Protein AF-A0AAQ3ESS1-F1 (afdb_monomer_lite)

Structure (mmCIF, N/CA/C/O backbone):
data_AF-A0AAQ3ESS1-F1
#
_entry.id   AF-A0AAQ3ESS1-F1
#
loop_
_atom_site.group_PDB
_atom_site.id
_atom_site.type_symbol
_atom_site.label_atom_id
_atom_site.label_alt_id
_atom_site.label_comp_id
_atom_site.label_asym_id
_atom_site.label_entity_id
_atom_site.label_seq_id
_atom_site.pdbx_PDB_ins_code
_atom_site.Cartn_x
_atom_site.Cartn_y
_atom_site.Cartn_z
_atom_site.occupancy
_atom_site.B_iso_or_equiv
_atom_site.auth_seq_id
_atom_site.auth_comp_id
_atom_site.auth_asym_id
_atom_site.auth_atom_id
_atom_site.pdbx_PDB_model_num
ATOM 1 N N . MET A 1 1 ? -3.127 6.801 25.858 1.00 85.19 1 MET A N 1
ATOM 2 C CA . MET A 1 1 ? -3.127 5.444 25.270 1.00 85.19 1 MET A CA 1
ATOM 3 C C . MET A 1 1 ? -4.408 5.101 24.496 1.00 85.19 1 MET A C 1
ATOM 5 O O . MET A 1 1 ? -4.330 5.007 23.284 1.00 85.19 1 MET A O 1
ATOM 9 N N . LEU A 1 2 ? -5.597 4.949 25.106 1.00 91.12 2 LEU A N 1
ATOM 10 C CA . LEU A 1 2 ? -6.802 4.556 24.335 1.00 91.12 2 LEU A CA 1
ATOM 11 C C . LEU A 1 2 ? -7.244 5.612 23.301 1.00 91.12 2 LEU A C 1
ATOM 13 O O . LEU A 1 2 ? -7.546 5.268 22.164 1.00 91.12 2 LEU A O 1
ATOM 17 N N . ASN A 1 3 ? -7.248 6.895 23.674 1.00 92.88 3 ASN A N 1
ATOM 18 C CA . ASN A 1 3 ? -7.584 7.981 22.740 1.00 92.88 3 ASN A CA 1
ATOM 19 C C . ASN A 1 3 ? -6.567 8.109 21.598 1.00 92.88 3 ASN A C 1
ATOM 21 O O . ASN A 1 3 ? -6.933 8.459 20.483 1.00 92.88 3 ASN A O 1
ATOM 25 N N . GLU A 1 4 ? -5.308 7.768 21.859 1.00 95.50 4 GLU A N 1
ATOM 26 C CA . GLU A 1 4 ? -4.258 7.750 20.843 1.00 95.50 4 GLU A CA 1
ATOM 27 C C . GLU A 1 4 ? -4.492 6.627 19.829 1.00 95.50 4 GLU A C 1
ATOM 29 O O . GLU A 1 4 ? -4.455 6.880 18.631 1.00 95.50 4 GLU A O 1
ATOM 34 N N . LEU A 1 5 ? -4.850 5.423 20.289 1.00 95.62 5 LEU A N 1
ATOM 35 C CA . LEU A 1 5 ? -5.231 4.318 19.403 1.00 95.62 5 LEU A CA 1
ATOM 36 C C . LEU A 1 5 ? -6.490 4.634 18.586 1.00 95.62 5 LEU A C 1
ATOM 38 O O . LEU A 1 5 ? -6.563 4.276 17.417 1.00 95.62 5 LEU A O 1
ATOM 42 N N . ARG A 1 6 ? -7.472 5.335 19.166 1.00 94.38 6 ARG A N 1
ATOM 43 C CA . ARG A 1 6 ? -8.653 5.810 18.422 1.00 94.38 6 ARG A CA 1
ATOM 44 C C . ARG A 1 6 ? -8.273 6.805 17.327 1.00 94.38 6 ARG A C 1
ATOM 46 O O . ARG A 1 6 ? -8.798 6.714 16.226 1.00 94.38 6 ARG A O 1
ATOM 53 N N . ASN A 1 7 ? -7.349 7.720 17.619 1.00 96.38 7 ASN A N 1
ATOM 54 C CA . ASN A 1 7 ? -6.832 8.653 16.624 1.00 96.38 7 ASN A CA 1
ATOM 55 C C . ASN A 1 7 ? -6.058 7.920 15.517 1.00 96.38 7 ASN A C 1
ATOM 57 O O . ASN A 1 7 ? -6.266 8.202 14.346 1.00 96.38 7 ASN A O 1
ATOM 61 N N . GLN A 1 8 ? -5.210 6.946 15.867 1.00 95.31 8 GLN A N 1
ATOM 62 C CA . GLN A 1 8 ? -4.507 6.108 14.887 1.00 95.31 8 GLN A CA 1
ATOM 63 C C . GLN A 1 8 ? -5.489 5.351 13.987 1.00 95.31 8 GLN A C 1
ATOM 65 O O . GLN A 1 8 ? -5.323 5.362 12.774 1.00 95.31 8 GLN A O 1
ATOM 70 N N . LEU A 1 9 ? -6.546 4.767 14.560 1.00 95.69 9 LEU A N 1
ATOM 71 C CA . LEU A 1 9 ? -7.585 4.083 13.791 1.00 95.69 9 LEU A CA 1
ATOM 72 C C . LEU A 1 9 ? -8.282 5.037 12.816 1.00 95.69 9 LEU A C 1
ATOM 74 O O . LEU A 1 9 ? -8.417 4.718 11.641 1.00 95.69 9 LEU A O 1
ATOM 78 N N . TRP A 1 10 ? -8.685 6.218 13.293 1.00 96.75 10 TRP A N 1
ATOM 79 C CA . TRP A 1 10 ? -9.306 7.233 12.443 1.00 96.75 10 TRP A CA 1
ATOM 80 C C . TRP A 1 10 ? -8.383 7.627 11.283 1.00 96.75 10 TRP A C 1
ATOM 82 O O . TRP A 1 10 ? -8.826 7.701 10.140 1.00 96.75 10 TRP A O 1
ATOM 92 N N . LYS A 1 11 ? -7.084 7.806 11.554 1.00 94.38 11 LYS A N 1
ATOM 93 C CA . LYS A 1 11 ? -6.092 8.106 10.517 1.00 94.38 11 LYS A CA 1
ATOM 94 C C . LYS A 1 11 ? -5.974 6.980 9.489 1.00 94.38 11 LYS A C 1
ATOM 96 O O . LYS A 1 11 ? -6.068 7.269 8.307 1.00 94.38 11 LYS A O 1
ATOM 101 N N . ALA A 1 12 ? -5.834 5.728 9.920 1.00 93.44 12 ALA A N 1
ATOM 102 C CA . ALA A 1 12 ? -5.713 4.581 9.014 1.00 93.44 12 ALA A CA 1
ATOM 103 C C . ALA A 1 12 ? -6.964 4.373 8.136 1.00 93.44 12 ALA A C 1
ATOM 105 O O . ALA A 1 12 ? -6.866 3.904 7.008 1.00 93.44 12 ALA A O 1
ATOM 106 N N . MET A 1 13 ? -8.147 4.743 8.639 1.00 91.88 13 MET A N 1
ATOM 107 C CA . MET A 1 13 ? -9.406 4.618 7.898 1.00 91.88 13 MET A CA 1
ATOM 108 C C . MET A 1 13 ? -9.661 5.761 6.908 1.00 91.88 13 MET A C 1
ATOM 110 O O . MET A 1 13 ? -10.360 5.551 5.920 1.00 91.88 13 MET A O 1
ATOM 114 N N . HIS A 1 14 ? -9.160 6.969 7.184 1.00 91.62 14 HIS A N 1
ATOM 115 C CA . HIS A 1 14 ? -9.605 8.178 6.478 1.00 91.62 14 HIS A CA 1
ATOM 116 C C . HIS A 1 14 ? -8.494 8.991 5.823 1.00 91.62 14 HIS A C 1
ATOM 118 O O . HIS A 1 14 ? -8.778 9.786 4.926 1.00 91.62 14 HIS A O 1
ATOM 124 N N . LEU A 1 15 ? -7.245 8.826 6.256 1.00 93.00 15 LEU A N 1
ATOM 125 C CA . LEU A 1 15 ? -6.112 9.479 5.619 1.00 93.00 15 LEU A CA 1
ATOM 126 C C . LEU A 1 15 ? -5.540 8.584 4.526 1.00 93.00 15 LEU A C 1
ATOM 128 O O . LEU A 1 15 ? -5.560 7.354 4.604 1.00 93.00 15 LEU A O 1
ATOM 132 N N . ASN A 1 16 ? -5.028 9.234 3.490 1.00 94.06 16 ASN A N 1
ATOM 133 C CA . ASN A 1 16 ? -4.297 8.573 2.429 1.00 94.06 16 ASN A CA 1
ATOM 134 C C . ASN A 1 16 ? -2.814 8.925 2.587 1.00 94.06 16 ASN A C 1
ATOM 136 O O . ASN A 1 16 ? -2.493 10.116 2.580 1.00 94.06 16 ASN A O 1
ATOM 140 N N . PRO A 1 17 ? -1.920 7.947 2.809 1.00 91.94 17 PRO A N 1
ATOM 141 C CA . PRO A 1 17 ? -0.498 8.228 2.995 1.00 91.94 17 PRO A CA 1
ATOM 142 C C . PRO A 1 17 ? 0.185 8.678 1.699 1.00 91.94 17 PRO A C 1
ATOM 144 O O . PRO A 1 17 ? 1.176 9.399 1.760 1.00 91.94 17 PRO A O 1
ATOM 147 N N . VAL A 1 18 ? -0.341 8.258 0.549 1.00 93.81 18 VAL A N 1
ATOM 148 C CA . VAL A 1 18 ? 0.143 8.624 -0.782 1.00 93.81 18 VAL A CA 1
ATOM 149 C C . VAL A 1 18 ? -1.032 8.587 -1.749 1.00 93.81 18 VAL A C 1
ATOM 151 O O . VAL A 1 18 ? -1.896 7.722 -1.616 1.00 93.81 18 VAL A O 1
ATOM 154 N N . TRP A 1 19 ? -1.069 9.506 -2.706 1.00 94.00 19 TRP A N 1
ATOM 155 C CA . TRP A 1 19 ? -2.038 9.503 -3.799 1.00 94.00 19 TRP A CA 1
ATOM 156 C C . TRP A 1 19 ? -1.393 8.988 -5.088 1.00 94.00 19 TRP A C 1
ATOM 158 O O . TRP A 1 19 ? -0.185 9.161 -5.276 1.00 94.00 19 TRP A O 1
ATOM 168 N N . PRO A 1 20 ? -2.168 8.434 -6.037 1.00 92.19 20 PRO A N 1
ATOM 169 C CA . PRO A 1 20 ? -1.636 8.052 -7.347 1.00 92.19 20 PRO A CA 1
ATOM 170 C C . PRO A 1 20 ? -0.902 9.199 -8.060 1.00 92.19 20 PRO A C 1
ATOM 172 O O . PRO A 1 20 ? 0.126 8.981 -8.702 1.00 92.19 20 PRO A O 1
ATOM 175 N N . SER A 1 21 ? -1.382 10.440 -7.903 1.00 90.69 21 SER A N 1
ATOM 176 C CA . SER A 1 21 ? -0.747 11.635 -8.469 1.00 90.69 21 SER A CA 1
ATOM 177 C C . SER A 1 21 ? 0.628 11.936 -7.877 1.00 90.69 21 SER A C 1
ATOM 179 O O . SER A 1 21 ? 1.472 12.496 -8.573 1.00 90.69 21 SER A O 1
ATOM 181 N N . ASP A 1 22 ? 0.869 11.566 -6.617 1.00 90.50 22 ASP A N 1
ATOM 182 C CA . ASP A 1 22 ? 2.170 11.765 -5.976 1.00 90.50 22 ASP A CA 1
ATOM 183 C C . ASP A 1 22 ? 3.223 10.854 -6.621 1.00 90.50 22 ASP A C 1
ATOM 185 O O . ASP A 1 22 ? 4.358 11.274 -6.833 1.00 90.50 22 ASP A O 1
ATOM 189 N N . LEU A 1 23 ? 2.828 9.643 -7.034 1.00 90.12 23 LEU A N 1
ATOM 190 C CA . LEU A 1 23 ? 3.717 8.673 -7.685 1.00 90.12 23 LEU A CA 1
ATOM 191 C C . LEU A 1 23 ? 4.107 9.080 -9.113 1.00 90.12 23 LEU A C 1
ATOM 193 O O . LEU A 1 23 ? 5.179 8.720 -9.592 1.00 90.12 23 LEU A O 1
ATOM 197 N N . LEU A 1 24 ? 3.277 9.878 -9.795 1.00 85.25 24 LEU A N 1
ATOM 198 C CA . LEU A 1 24 ? 3.645 10.475 -11.086 1.00 85.25 24 LEU A CA 1
ATOM 199 C C . LEU A 1 24 ? 4.811 11.457 -10.957 1.00 85.25 24 LEU A C 1
ATOM 201 O O . LEU A 1 24 ? 5.583 11.619 -11.901 1.00 85.25 24 LEU A O 1
ATOM 205 N N . VAL A 1 25 ? 4.942 12.135 -9.812 1.00 84.88 25 VAL A N 1
ATOM 206 C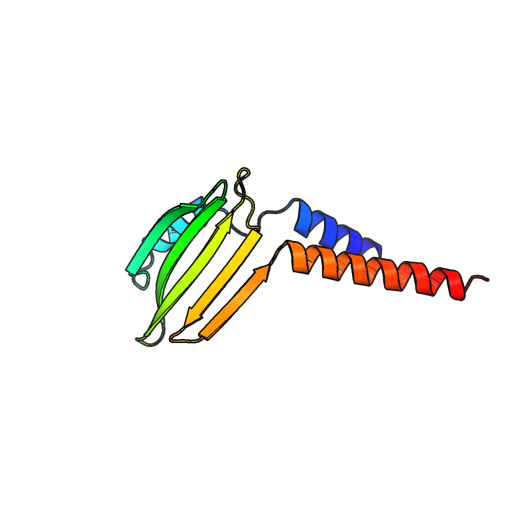 CA . VAL A 1 25 ? 6.043 13.082 -9.587 1.00 84.88 25 VAL A CA 1
ATOM 207 C C . VAL A 1 25 ? 7.383 12.354 -9.575 1.00 84.88 25 VAL A C 1
ATOM 209 O O . VAL A 1 25 ? 8.369 12.926 -10.042 1.00 84.88 25 VAL A O 1
ATOM 212 N N . SER A 1 26 ? 7.404 11.093 -9.137 1.00 79.38 26 SER A N 1
ATOM 213 C CA . SER A 1 26 ? 8.603 10.258 -9.133 1.00 79.38 26 SER A CA 1
ATOM 214 C C . SER A 1 26 ? 9.204 10.055 -10.524 1.00 79.38 26 SER A C 1
ATOM 216 O O . SER A 1 26 ? 10.409 9.908 -10.637 1.00 79.38 26 SER A O 1
ATOM 218 N N .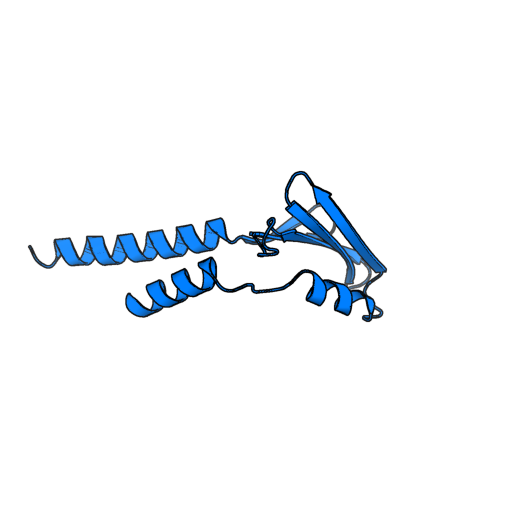 ALA A 1 27 ? 8.421 10.175 -11.602 1.00 76.25 27 ALA A N 1
ATOM 219 C CA . ALA A 1 27 ? 8.942 10.117 -12.973 1.00 76.25 27 ALA A CA 1
ATOM 220 C C . ALA A 1 27 ? 9.916 11.262 -13.329 1.00 76.25 27 ALA A C 1
ATOM 222 O O . ALA A 1 27 ? 10.491 11.270 -14.415 1.00 76.25 27 ALA A O 1
ATOM 223 N N . LYS A 1 28 ? 10.060 12.276 -12.465 1.00 82.50 28 LYS A N 1
ATOM 224 C CA . LYS A 1 28 ? 11.045 13.358 -12.626 1.00 82.50 28 LYS A CA 1
ATOM 225 C C . LYS A 1 28 ? 12.410 13.017 -12.031 1.00 82.50 28 LYS A C 1
ATOM 227 O O . LYS A 1 28 ? 13.358 13.765 -12.263 1.00 82.50 28 LYS A O 1
ATOM 232 N N . ASP A 1 29 ? 12.480 11.975 -11.216 1.00 83.62 29 ASP A N 1
ATOM 233 C CA . ASP A 1 29 ? 13.706 11.534 -10.574 1.00 83.62 29 ASP A CA 1
ATOM 234 C C . ASP A 1 29 ? 14.558 10.753 -11.593 1.00 83.62 29 ASP A C 1
ATOM 236 O O . ASP A 1 29 ? 14.026 9.866 -12.263 1.00 83.62 29 ASP A O 1
ATOM 240 N N . PRO A 1 30 ? 15.846 11.099 -11.775 1.00 84.19 30 PRO A N 1
ATOM 241 C CA . PRO A 1 30 ? 16.714 10.430 -12.741 1.00 84.19 30 PRO A CA 1
ATOM 242 C C . PRO A 1 30 ? 16.944 8.945 -12.442 1.00 84.19 30 PRO A C 1
ATOM 244 O O . PRO A 1 30 ? 17.293 8.217 -13.366 1.00 84.19 30 PRO A O 1
ATOM 247 N N . ASP A 1 31 ? 16.747 8.506 -11.197 1.00 87.81 31 ASP A N 1
ATOM 248 C CA . ASP A 1 31 ? 16.909 7.104 -10.808 1.00 87.81 31 ASP A CA 1
ATOM 249 C C . ASP A 1 31 ? 15.639 6.280 -11.100 1.00 87.81 31 ASP A C 1
ATOM 251 O O . ASP A 1 31 ? 15.658 5.052 -11.000 1.00 87.81 31 ASP A O 1
ATOM 255 N N . TYR A 1 32 ? 14.532 6.927 -11.490 1.00 88.12 32 TYR A N 1
ATOM 256 C CA . TYR A 1 32 ? 13.300 6.257 -11.901 1.00 88.12 32 TYR A CA 1
ATOM 257 C C . TYR A 1 32 ? 13.316 5.934 -13.394 1.00 88.12 32 TYR A C 1
ATOM 259 O O . TYR A 1 32 ? 13.328 6.808 -14.258 1.00 88.12 32 TYR A O 1
ATOM 267 N N . GLU A 1 33 ? 13.218 4.645 -13.693 1.00 88.50 33 GLU A N 1
ATOM 268 C CA . GLU A 1 33 ? 13.239 4.104 -15.050 1.00 88.50 33 GLU A CA 1
ATOM 269 C C . GLU A 1 33 ? 11.844 4.148 -15.684 1.00 88.50 33 GLU A C 1
ATOM 271 O O . GLU A 1 33 ? 11.677 4.450 -16.869 1.00 88.50 33 GLU A O 1
ATOM 276 N N . GLN A 1 34 ? 10.811 3.813 -14.901 1.00 90.56 34 GLN A N 1
ATOM 277 C CA . GLN A 1 34 ? 9.461 3.648 -15.429 1.00 90.56 34 GLN A CA 1
ATOM 278 C C . GLN A 1 34 ? 8.379 3.779 -14.355 1.00 90.56 34 GLN A C 1
ATOM 280 O O . GLN A 1 34 ? 8.525 3.306 -13.230 1.00 90.56 34 GLN A O 1
ATOM 285 N N . VAL A 1 35 ? 7.236 4.339 -14.756 1.00 92.00 35 VAL A N 1
ATOM 286 C CA . VAL A 1 35 ? 5.979 4.285 -14.003 1.00 92.00 35 VAL A CA 1
ATOM 287 C C . VAL A 1 35 ? 4.906 3.647 -14.880 1.00 92.00 35 VAL A C 1
ATOM 289 O O . VAL A 1 35 ? 4.699 4.077 -16.017 1.00 92.00 35 VAL A O 1
ATOM 292 N N . ILE A 1 36 ? 4.217 2.629 -14.369 1.00 93.19 36 ILE A N 1
ATOM 293 C CA . ILE A 1 36 ? 3.135 1.934 -15.074 1.00 93.19 36 ILE A CA 1
ATOM 294 C C . ILE A 1 36 ? 1.857 2.023 -14.249 1.00 93.19 36 ILE A C 1
ATOM 296 O O . ILE A 1 36 ? 1.847 1.658 -13.080 1.00 93.19 36 ILE A O 1
ATOM 300 N N . PHE A 1 37 ? 0.769 2.446 -14.889 1.00 93.00 37 PHE A N 1
ATOM 301 C CA . PHE A 1 37 ? -0.576 2.425 -14.319 1.00 93.00 37 PHE A CA 1
ATOM 302 C C . PHE A 1 37 ? -1.364 1.289 -14.957 1.00 93.00 37 PHE A C 1
ATOM 304 O O . PHE A 1 37 ? -1.457 1.206 -16.185 1.00 93.00 37 PHE A O 1
ATOM 311 N N . LYS A 1 38 ? -1.936 0.417 -14.132 1.00 94.81 38 LYS A N 1
ATOM 312 C CA . LYS A 1 38 ? -2.776 -0.697 -14.569 1.00 94.81 38 LYS A CA 1
ATOM 313 C C . LYS A 1 38 ? -4.067 -0.680 -13.780 1.00 94.81 38 LYS A C 1
ATOM 315 O O . LYS A 1 38 ? -4.055 -0.524 -12.565 1.00 94.81 38 LYS A O 1
ATOM 320 N N . GLN A 1 39 ? -5.179 -0.896 -14.465 1.00 92.44 39 GLN A N 1
ATOM 321 C CA . GLN A 1 39 ? -6.428 -1.201 -13.788 1.00 92.44 39 GLN A CA 1
ATOM 322 C C . GLN A 1 39 ? -6.540 -2.716 -13.642 1.00 92.44 39 GLN A C 1
ATOM 324 O O . GLN A 1 39 ? -6.481 -3.444 -14.635 1.00 92.44 39 GLN A O 1
ATOM 329 N N . ILE A 1 40 ? -6.651 -3.190 -12.404 1.00 90.62 40 ILE A N 1
ATOM 330 C CA . ILE A 1 40 ? -6.790 -4.609 -12.078 1.00 90.62 40 ILE A CA 1
ATOM 331 C C . ILE A 1 40 ? -8.076 -4.768 -11.284 1.00 90.62 40 ILE A C 1
ATOM 333 O O . ILE A 1 40 ? -8.157 -4.358 -10.128 1.00 90.62 40 ILE A O 1
ATOM 337 N N . ASN A 1 41 ? -9.081 -5.383 -11.909 1.00 86.06 41 ASN A N 1
ATOM 338 C CA . ASN A 1 41 ? -10.455 -5.377 -11.402 1.00 86.06 41 ASN A CA 1
ATOM 339 C C . ASN A 1 41 ? -10.899 -3.920 -11.135 1.00 86.06 41 ASN A C 1
ATOM 341 O O . ASN A 1 41 ? -10.779 -3.080 -12.025 1.00 86.06 41 ASN A O 1
ATOM 345 N N . ASP A 1 42 ? -11.316 -3.632 -9.902 1.00 85.31 42 ASP A N 1
ATOM 346 C CA . ASP A 1 42 ? -11.737 -2.317 -9.401 1.00 85.31 42 ASP A CA 1
ATOM 347 C C . ASP A 1 42 ? -10.631 -1.645 -8.559 1.00 85.31 42 ASP A C 1
ATOM 349 O O . ASP A 1 42 ? -10.867 -1.023 -7.528 1.00 85.31 42 ASP A O 1
ATOM 353 N N . HIS A 1 43 ? -9.370 -1.900 -8.907 1.00 91.25 43 HIS A N 1
ATOM 354 C CA . HIS A 1 43 ? -8.219 -1.305 -8.234 1.00 91.25 43 HIS A CA 1
ATOM 355 C C . HIS A 1 43 ? -7.285 -0.674 -9.257 1.00 91.25 43 HIS A C 1
ATOM 357 O O . HIS A 1 43 ? -7.104 -1.185 -10.369 1.00 91.25 43 HIS A O 1
ATOM 363 N N . LEU A 1 44 ? -6.660 0.427 -8.855 1.00 95.69 44 LEU A N 1
ATOM 364 C CA . LEU A 1 44 ? -5.539 1.002 -9.578 1.00 95.69 44 LEU A CA 1
ATOM 365 C C . LEU A 1 44 ? -4.248 0.423 -9.002 1.00 95.69 44 LEU A C 1
ATOM 367 O O . LEU A 1 44 ? -3.920 0.642 -7.839 1.00 95.69 44 LEU A O 1
ATOM 371 N N . GLU A 1 45 ? -3.504 -0.297 -9.830 1.00 96.69 45 GLU A N 1
ATOM 372 C CA . GLU A 1 45 ? -2.134 -0.698 -9.547 1.00 96.69 45 GLU A CA 1
ATOM 373 C C . GLU A 1 45 ? -1.172 0.300 -10.189 1.00 96.69 45 GLU A C 1
ATOM 375 O O . GLU A 1 45 ? -1.272 0.612 -11.379 1.00 96.69 45 GLU A O 1
ATOM 380 N N . VAL A 1 46 ? -0.221 0.785 -9.398 1.00 95.88 46 VAL A N 1
ATOM 381 C CA . VAL A 1 46 ? 0.894 1.601 -9.872 1.00 95.88 46 VAL A CA 1
ATOM 382 C C . VAL A 1 46 ? 2.184 0.850 -9.605 1.00 95.88 46 VAL A C 1
ATOM 384 O O . VAL A 1 46 ? 2.506 0.538 -8.459 1.00 95.88 46 VAL A O 1
ATOM 387 N N . GLU A 1 47 ? 2.928 0.568 -10.667 1.00 95.50 47 GLU A N 1
ATOM 388 C CA . GLU A 1 47 ? 4.262 -0.014 -10.586 1.00 95.50 47 GLU A CA 1
ATOM 389 C C . GLU A 1 47 ? 5.303 1.073 -10.843 1.00 95.50 47 GLU A C 1
ATOM 391 O O . GLU A 1 47 ? 5.242 1.774 -11.855 1.00 95.50 47 GLU A O 1
ATOM 396 N N . LEU A 1 48 ? 6.262 1.194 -9.933 1.00 95.12 48 LEU A N 1
ATOM 397 C CA . LEU A 1 48 ? 7.420 2.067 -10.056 1.00 95.12 48 LEU A CA 1
ATOM 398 C C . LEU A 1 48 ? 8.664 1.209 -10.209 1.00 95.12 48 LEU A C 1
ATOM 400 O O . LEU A 1 48 ? 8.913 0.346 -9.372 1.00 95.12 48 LEU A O 1
ATOM 404 N N . PHE A 1 49 ? 9.439 1.470 -11.251 1.00 94.69 49 PHE A N 1
ATOM 405 C CA . PHE A 1 49 ? 10.738 0.858 -11.477 1.00 94.69 49 PHE A CA 1
ATOM 406 C C . PHE A 1 49 ? 11.801 1.930 -11.306 1.00 94.69 49 PHE A C 1
ATOM 408 O O . PHE A 1 49 ? 11.730 2.976 -11.955 1.00 94.69 49 PHE A O 1
ATOM 415 N N . PHE A 1 50 ?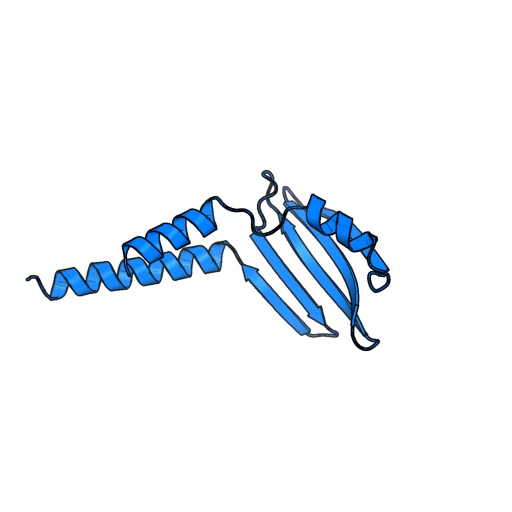 12.765 1.672 -10.437 1.00 93.62 50 PHE A N 1
ATOM 416 C CA . PHE A 1 50 ? 13.879 2.572 -10.180 1.00 93.62 50 PHE A CA 1
ATOM 417 C C . PHE A 1 50 ? 15.149 1.774 -9.909 1.00 93.62 50 PHE A C 1
ATOM 419 O O . PHE A 1 50 ? 15.090 0.595 -9.557 1.00 93.62 50 PHE A O 1
ATOM 426 N N . THR A 1 51 ? 16.294 2.412 -10.106 1.00 92.25 51 THR A N 1
ATOM 427 C CA . THR A 1 51 ? 17.600 1.804 -9.871 1.00 92.25 51 THR A CA 1
ATOM 428 C C . THR A 1 51 ? 18.092 2.187 -8.478 1.00 92.25 51 THR A C 1
ATOM 430 O O . THR A 1 51 ? 18.255 3.364 -8.173 1.00 92.25 51 THR A O 1
ATOM 433 N N . GLU A 1 52 ? 18.381 1.201 -7.631 1.00 89.19 52 GLU A N 1
ATOM 434 C CA . GLU A 1 52 ? 18.976 1.413 -6.311 1.00 89.19 52 GLU A CA 1
ATOM 435 C C . GLU A 1 52 ? 20.243 0.564 -6.182 1.00 89.19 52 GLU A C 1
ATOM 437 O O . GLU A 1 52 ? 20.230 -0.643 -6.397 1.00 89.19 52 GLU A O 1
ATOM 442 N N . ASN A 1 53 ? 21.380 1.202 -5.882 1.00 87.81 53 ASN A N 1
ATOM 443 C CA . ASN A 1 53 ? 22.699 0.549 -5.816 1.00 87.81 53 ASN A CA 1
ATOM 444 C C . ASN A 1 53 ? 23.094 -0.254 -7.078 1.00 87.81 53 ASN A C 1
ATOM 446 O O . ASN A 1 53 ? 23.940 -1.143 -7.006 1.00 87.81 53 ASN A O 1
ATOM 450 N N . GLY A 1 54 ? 22.534 0.102 -8.240 1.00 87.44 54 GLY A N 1
ATOM 451 C CA . GLY A 1 54 ? 22.791 -0.560 -9.523 1.00 87.44 54 GLY A CA 1
ATOM 452 C C . GLY A 1 54 ? 21.845 -1.719 -9.850 1.00 87.44 54 GLY A C 1
ATOM 453 O O . GLY A 1 54 ? 21.940 -2.258 -10.952 1.00 87.44 54 GLY A O 1
ATOM 454 N N . ASP A 1 55 ? 20.925 -2.062 -8.947 1.00 89.94 55 ASP A N 1
ATOM 455 C CA . ASP A 1 55 ? 19.899 -3.081 -9.156 1.00 89.94 55 ASP A CA 1
ATOM 456 C C . ASP A 1 55 ? 18.539 -2.437 -9.454 1.00 89.94 55 ASP A C 1
ATOM 458 O O . ASP A 1 55 ? 18.209 -1.371 -8.933 1.00 89.94 55 ASP A O 1
ATOM 462 N N . ILE A 1 56 ? 17.730 -3.097 -10.291 1.00 92.25 56 ILE A N 1
ATOM 463 C CA . ILE A 1 56 ? 16.362 -2.651 -10.573 1.00 92.25 56 ILE A CA 1
ATOM 464 C C . ILE A 1 56 ? 15.458 -3.088 -9.428 1.00 92.25 56 ILE A C 1
ATOM 466 O O . ILE A 1 56 ? 15.293 -4.281 -9.158 1.00 92.25 56 ILE A O 1
ATOM 470 N N . VAL A 1 57 ? 14.812 -2.106 -8.821 1.00 95.19 57 VAL A N 1
ATOM 471 C CA . VAL A 1 57 ? 13.827 -2.272 -7.766 1.00 95.19 57 VAL A CA 1
ATOM 472 C C . VAL A 1 57 ? 12.447 -1.954 -8.320 1.00 95.19 57 VAL A C 1
ATOM 474 O O . VAL A 1 57 ? 12.261 -1.002 -9.083 1.00 95.19 57 VAL A O 1
ATOM 477 N N . LYS A 1 58 ? 11.458 -2.763 -7.935 1.00 96.06 58 LYS A N 1
ATOM 478 C CA . LYS A 1 58 ? 10.059 -2.550 -8.303 1.00 96.06 58 LYS A CA 1
ATOM 479 C C . LYS A 1 58 ? 9.223 -2.272 -7.063 1.00 96.06 58 LYS A C 1
ATOM 481 O O . LYS A 1 58 ? 9.008 -3.168 -6.253 1.00 96.06 58 LYS A O 1
ATOM 486 N N . ALA A 1 59 ? 8.667 -1.074 -6.952 1.00 96.19 59 ALA A N 1
ATOM 487 C CA . ALA A 1 59 ? 7.604 -0.785 -5.997 1.00 96.19 59 ALA A CA 1
ATOM 488 C C . ALA A 1 59 ? 6.228 -1.004 -6.638 1.00 96.19 59 ALA A C 1
ATOM 490 O O . ALA A 1 59 ? 6.006 -0.664 -7.798 1.00 96.19 59 ALA A O 1
ATOM 491 N N . ILE A 1 60 ? 5.292 -1.555 -5.872 1.00 96.69 60 ILE A N 1
ATOM 492 C CA . ILE A 1 60 ? 3.905 -1.791 -6.276 1.00 96.69 60 ILE A CA 1
ATOM 493 C C . ILE A 1 60 ? 2.994 -1.116 -5.261 1.00 96.69 60 ILE A C 1
ATOM 495 O O . ILE A 1 60 ? 3.083 -1.412 -4.069 1.00 96.69 60 ILE A O 1
ATOM 499 N N . TYR A 1 61 ? 2.086 -0.274 -5.743 1.00 97.19 61 TYR A N 1
ATOM 500 C CA . TYR A 1 61 ? 1.041 0.374 -4.958 1.00 97.19 61 TYR A CA 1
ATOM 501 C C . TYR A 1 61 ? -0.326 -0.043 -5.489 1.00 97.19 61 TYR A C 1
ATOM 503 O O . TYR A 1 61 ? -0.570 0.035 -6.689 1.00 97.19 61 TYR A O 1
ATOM 511 N N . LEU A 1 62 ? -1.217 -0.463 -4.596 1.00 96.94 62 LEU A N 1
ATOM 512 C CA . LEU A 1 62 ? -2.592 -0.837 -4.916 1.00 96.94 62 LEU A CA 1
ATOM 513 C C . LEU A 1 62 ? -3.552 0.134 -4.237 1.00 96.94 62 LEU A C 1
ATOM 515 O O . LEU A 1 62 ? -3.571 0.240 -3.006 1.00 96.94 62 LEU A O 1
ATOM 519 N N . PHE A 1 63 ? -4.356 0.815 -5.044 1.00 96.62 63 PHE A N 1
ATOM 520 C CA . PHE A 1 63 ? -5.377 1.763 -4.617 1.00 96.62 63 PHE A CA 1
ATOM 521 C C . PHE A 1 63 ? -6.773 1.210 -4.907 1.00 96.62 63 PHE A C 1
ATOM 523 O O . PHE A 1 63 ? -6.961 0.499 -5.894 1.00 96.62 63 PHE A O 1
ATOM 530 N N . ASP A 1 64 ? -7.740 1.538 -4.052 1.00 94.88 64 ASP A N 1
ATOM 531 C CA . ASP A 1 64 ? -9.155 1.236 -4.298 1.00 94.88 64 ASP A CA 1
ATOM 532 C C . ASP A 1 64 ? -9.805 2.257 -5.256 1.00 94.88 64 ASP A C 1
ATOM 534 O O . ASP A 1 64 ? -9.167 3.219 -5.689 1.00 94.88 64 ASP A O 1
ATOM 538 N N . ASP A 1 65 ? -11.091 2.071 -5.562 1.00 92.19 65 ASP A N 1
ATOM 539 C CA . ASP A 1 65 ? -11.886 2.966 -6.423 1.00 92.19 65 ASP A CA 1
ATOM 540 C C . ASP A 1 65 ? -11.973 4.423 -5.935 1.00 92.19 65 ASP A C 1
ATOM 542 O O . ASP A 1 65 ? -12.331 5.319 -6.698 1.00 92.19 65 ASP A O 1
ATOM 546 N N . ASN A 1 66 ? -11.672 4.673 -4.659 1.00 91.94 66 ASN A N 1
ATOM 547 C CA . ASN A 1 66 ? -11.636 6.010 -4.068 1.00 91.94 66 ASN A CA 1
ATOM 548 C C . ASN A 1 66 ? -10.199 6.556 -3.988 1.00 91.94 66 ASN A C 1
ATOM 550 O O . ASN A 1 66 ? -9.949 7.521 -3.265 1.00 91.94 66 ASN A O 1
ATOM 554 N N . GLU A 1 67 ? -9.262 5.923 -4.698 1.00 92.56 67 GLU A N 1
ATOM 555 C CA . GLU A 1 67 ? -7.834 6.240 -4.739 1.00 92.56 67 GLU A CA 1
ATOM 556 C C . GLU A 1 67 ? -7.121 6.107 -3.384 1.00 92.56 67 GLU A C 1
ATOM 558 O O . GLU A 1 67 ? -5.999 6.593 -3.214 1.00 92.56 67 GLU A O 1
ATOM 563 N N . TYR A 1 68 ? -7.723 5.427 -2.405 1.00 95.19 68 TYR A N 1
ATOM 564 C CA . TYR A 1 68 ? -7.071 5.174 -1.127 1.00 95.19 68 TYR A CA 1
ATOM 565 C C . TYR A 1 68 ? -6.089 4.015 -1.249 1.00 95.19 68 TYR A C 1
ATOM 567 O O . TYR A 1 68 ? -6.453 2.921 -1.687 1.00 95.19 68 TYR A O 1
ATOM 575 N N . LEU A 1 69 ? -4.853 4.228 -0.790 1.00 96.75 69 LEU A N 1
ATOM 576 C CA . LEU A 1 69 ? -3.829 3.190 -0.768 1.00 96.75 69 LEU A CA 1
ATOM 577 C C . LEU A 1 69 ? -4.260 2.055 0.162 1.00 96.75 69 LEU A C 1
ATOM 579 O O . LEU A 1 69 ? -4.400 2.260 1.370 1.00 96.75 69 LEU A O 1
ATOM 583 N N . GLN A 1 70 ? -4.400 0.855 -0.389 1.00 96.44 70 GLN A N 1
ATOM 584 C CA . GLN A 1 70 ? -4.706 -0.362 0.360 1.00 96.44 70 GLN A CA 1
ATOM 585 C C . GLN A 1 70 ? -3.436 -1.139 0.699 1.00 96.44 70 GLN A C 1
ATOM 587 O O . GLN A 1 70 ? -3.295 -1.642 1.815 1.00 96.44 70 GLN A O 1
ATOM 592 N N . HIS A 1 71 ? -2.494 -1.208 -0.244 1.00 97.25 71 HIS A N 1
ATOM 593 C CA . HIS A 1 71 ? -1.274 -1.993 -0.099 1.00 97.25 71 HIS A CA 1
ATOM 594 C C . HIS A 1 71 ? -0.101 -1.343 -0.833 1.00 97.25 71 HIS A C 1
ATOM 596 O O . HIS A 1 71 ? -0.272 -0.827 -1.935 1.00 97.25 71 HIS A O 1
ATOM 602 N N . ALA A 1 72 ? 1.093 -1.410 -0.246 1.00 97.69 72 ALA A N 1
ATOM 603 C CA . ALA A 1 72 ? 2.342 -1.102 -0.929 1.00 97.69 72 ALA A CA 1
ATOM 604 C C . ALA A 1 72 ? 3.401 -2.161 -0.619 1.00 97.69 72 ALA A C 1
ATOM 606 O O . ALA A 1 72 ? 3.586 -2.557 0.537 1.00 97.69 72 ALA A O 1
ATOM 607 N N . SER A 1 73 ? 4.127 -2.588 -1.644 1.00 97.81 73 SER A N 1
ATOM 608 C CA . SER A 1 73 ? 5.228 -3.540 -1.515 1.00 97.81 73 SER A CA 1
ATOM 609 C C . SER A 1 73 ? 6.390 -3.174 -2.422 1.00 97.81 73 SER A C 1
ATOM 611 O O . SER A 1 73 ? 6.225 -2.419 -3.376 1.00 97.81 73 SER A O 1
ATOM 613 N N . ILE A 1 74 ? 7.559 -3.710 -2.106 1.00 97.25 74 ILE A N 1
ATOM 614 C CA . ILE A 1 74 ? 8.780 -3.567 -2.890 1.00 97.25 74 ILE A CA 1
ATOM 615 C C . ILE A 1 74 ? 9.303 -4.953 -3.243 1.00 97.25 74 ILE A C 1
ATOM 617 O O . ILE A 1 74 ? 9.203 -5.882 -2.437 1.00 97.25 74 ILE A O 1
ATOM 621 N N . ILE A 1 75 ? 9.803 -5.088 -4.462 1.00 96.56 75 ILE A N 1
ATOM 622 C CA . ILE A 1 75 ? 10.417 -6.292 -4.997 1.00 96.56 75 ILE A CA 1
ATOM 623 C C . ILE A 1 75 ? 11.862 -5.952 -5.350 1.00 96.56 75 ILE A C 1
ATOM 625 O O . ILE A 1 75 ? 12.114 -5.078 -6.181 1.00 96.56 75 ILE A O 1
ATOM 629 N N . GLU A 1 76 ? 12.780 -6.670 -4.714 1.00 93.75 76 GLU A N 1
ATOM 630 C CA . GLU A 1 76 ? 14.230 -6.567 -4.876 1.00 93.75 76 GLU A CA 1
ATOM 631 C C . GLU A 1 76 ? 14.754 -7.969 -5.214 1.00 93.75 76 GLU A C 1
ATOM 633 O O . GLU A 1 76 ? 14.743 -8.879 -4.375 1.00 93.75 76 GLU A O 1
ATOM 638 N N . GLY A 1 77 ? 15.149 -8.184 -6.472 1.00 89.31 77 GLY A N 1
ATOM 639 C CA . GLY A 1 77 ? 15.475 -9.520 -6.979 1.00 89.31 77 GLY A CA 1
ATOM 640 C C . GLY A 1 77 ? 14.297 -10.493 -6.826 1.00 89.31 77 GLY A C 1
ATOM 641 O O . GLY A 1 77 ? 13.208 -10.242 -7.337 1.00 89.31 77 GLY A O 1
ATOM 642 N N . ASP A 1 78 ? 14.510 -11.592 -6.097 1.00 89.62 78 ASP A N 1
ATOM 643 C CA . ASP A 1 78 ? 13.487 -12.620 -5.834 1.00 89.62 78 ASP A CA 1
ATOM 644 C C . ASP A 1 78 ? 12.680 -12.373 -4.542 1.00 89.62 78 ASP A C 1
ATOM 646 O O . ASP A 1 78 ? 11.826 -13.182 -4.169 1.00 89.62 78 ASP A O 1
ATOM 650 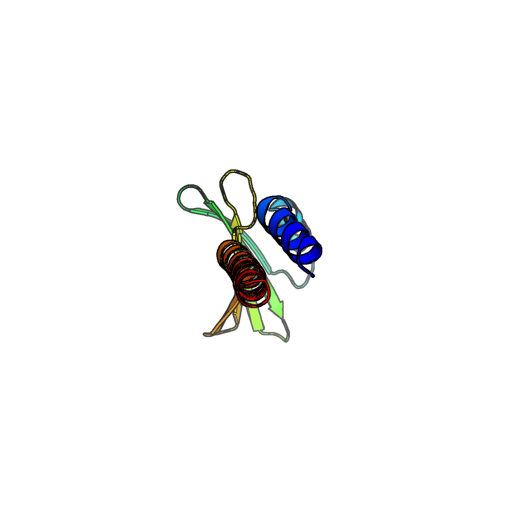N N . SER A 1 79 ? 12.963 -11.286 -3.818 1.00 93.38 79 SER A N 1
ATOM 651 C CA . SER A 1 79 ? 12.336 -10.992 -2.528 1.00 93.38 79 SER A CA 1
ATOM 652 C C . SER A 1 79 ? 11.266 -9.920 -2.664 1.00 93.38 79 SER A C 1
ATOM 654 O O . SER A 1 79 ? 11.505 -8.872 -3.252 1.00 93.38 79 SER A O 1
ATOM 656 N N . GLN A 1 80 ? 10.103 -10.151 -2.052 1.00 95.75 80 GLN A N 1
ATOM 657 C CA . GLN A 1 80 ? 9.054 -9.144 -1.901 1.00 95.75 80 GLN A CA 1
ATOM 658 C C . GLN A 1 80 ? 8.865 -8.804 -0.424 1.00 95.75 80 GLN A C 1
ATOM 660 O O . GLN A 1 80 ? 8.734 -9.700 0.414 1.00 95.75 80 GLN A O 1
ATOM 665 N N . SER A 1 81 ? 8.794 -7.514 -0.101 1.00 96.69 81 SER A N 1
ATOM 666 C CA . SER A 1 81 ? 8.469 -7.048 1.245 1.00 96.69 81 SER A CA 1
ATOM 667 C C . SER A 1 81 ? 7.316 -6.045 1.234 1.00 96.69 81 SER A C 1
ATOM 669 O O . SER A 1 81 ? 7.188 -5.207 0.343 1.00 96.69 81 SER A O 1
ATOM 671 N N . THR A 1 82 ? 6.420 -6.162 2.214 1.00 97.56 82 THR A N 1
ATOM 672 C CA . THR A 1 82 ? 5.287 -5.245 2.378 1.00 97.56 82 THR A CA 1
ATOM 673 C C . THR A 1 82 ? 5.736 -4.008 3.143 1.00 97.56 82 THR A C 1
ATOM 675 O O . THR A 1 82 ? 6.139 -4.109 4.302 1.00 97.56 82 THR A O 1
ATOM 678 N N . ILE A 1 83 ? 5.600 -2.844 2.513 1.00 96.31 83 ILE A N 1
ATOM 679 C CA . ILE A 1 83 ? 5.850 -1.534 3.123 1.00 96.31 83 ILE A CA 1
ATOM 680 C C . ILE A 1 83 ? 4.601 -1.069 3.875 1.00 96.31 83 ILE A C 1
ATOM 682 O O . ILE A 1 83 ? 4.693 -0.526 4.976 1.00 96.31 83 ILE A O 1
ATOM 686 N N . TYR A 1 84 ? 3.424 -1.299 3.289 1.00 96.75 84 TYR A N 1
ATOM 687 C CA . TYR A 1 84 ? 2.155 -0.834 3.831 1.00 96.75 84 TYR A CA 1
ATOM 688 C C . TYR A 1 84 ? 1.017 -1.813 3.543 1.00 96.75 84 TYR A C 1
ATOM 690 O O . TYR A 1 84 ? 0.910 -2.351 2.445 1.00 96.75 84 TYR A O 1
ATOM 698 N N . ASP A 1 85 ? 0.148 -2.009 4.531 1.00 97.06 85 ASP A N 1
ATOM 699 C CA . ASP A 1 85 ? -1.086 -2.784 4.413 1.00 97.06 85 ASP A CA 1
ATOM 700 C C . ASP A 1 85 ? -2.144 -2.157 5.330 1.00 97.06 85 ASP A C 1
ATOM 702 O O . ASP A 1 85 ? -2.051 -2.237 6.563 1.00 97.06 85 ASP A O 1
ATOM 706 N N . ARG A 1 86 ? -3.133 -1.500 4.715 1.00 96.19 86 ARG A N 1
ATOM 707 C CA . ARG A 1 86 ? -4.174 -0.741 5.417 1.00 96.19 86 ARG A CA 1
ATOM 708 C C . ARG A 1 86 ? -5.006 -1.637 6.323 1.00 96.19 86 ARG A C 1
ATOM 710 O O . ARG A 1 86 ? -5.275 -1.286 7.474 1.00 96.19 86 ARG A O 1
ATOM 717 N N . GLN A 1 87 ? -5.415 -2.798 5.820 1.00 96.50 87 GLN A N 1
ATOM 718 C CA . GLN A 1 87 ? -6.263 -3.715 6.570 1.00 96.50 87 GLN A CA 1
ATOM 719 C C . GLN A 1 87 ? -5.516 -4.253 7.793 1.00 96.50 87 GLN A C 1
ATOM 721 O O . GLN A 1 87 ? -6.035 -4.205 8.911 1.00 96.50 87 GLN A O 1
ATOM 726 N N . LYS A 1 88 ? -4.266 -4.681 7.612 1.00 96.94 88 LYS A N 1
ATOM 727 C CA . LYS A 1 88 ? -3.410 -5.164 8.699 1.00 96.94 88 LYS A CA 1
ATOM 728 C C . LYS A 1 88 ? -3.147 -4.088 9.751 1.00 96.94 88 LYS A C 1
ATOM 730 O O . LYS A 1 88 ? -3.128 -4.395 10.950 1.00 96.94 88 LYS A O 1
ATOM 735 N N . GLU A 1 89 ? -2.955 -2.833 9.342 1.00 96.50 89 GLU A N 1
ATOM 736 C CA . GLU A 1 89 ? -2.815 -1.697 10.258 1.00 96.50 89 GLU 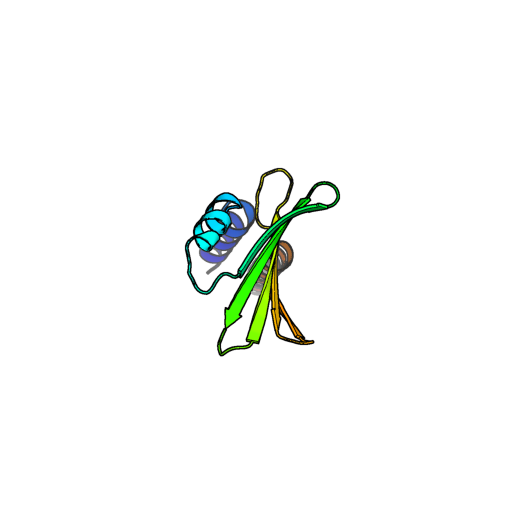A CA 1
ATOM 737 C C . GLU A 1 89 ? -4.082 -1.514 11.112 1.00 96.50 89 GLU A C 1
ATOM 739 O O . GLU A 1 89 ? -4.004 -1.509 12.348 1.00 96.50 89 GLU A O 1
ATOM 744 N N . ILE A 1 90 ? -5.254 -1.454 10.471 1.00 97.31 90 ILE A N 1
ATOM 745 C CA . ILE A 1 90 ? -6.558 -1.323 11.136 1.00 97.31 90 ILE A CA 1
ATOM 746 C C . ILE A 1 90 ? -6.786 -2.472 12.128 1.00 97.31 90 ILE A C 1
ATOM 748 O O . ILE A 1 90 ? -7.096 -2.234 13.301 1.00 97.31 90 ILE A O 1
ATOM 752 N N . GLU A 1 91 ? -6.579 -3.720 11.707 1.00 97.69 91 GLU A N 1
ATOM 753 C CA . GLU A 1 91 ? -6.757 -4.909 12.547 1.00 97.69 91 GLU A CA 1
ATOM 754 C C . GLU A 1 91 ? -5.815 -4.912 13.758 1.00 97.69 91 GLU A C 1
ATOM 756 O O . GLU A 1 91 ? -6.211 -5.252 14.884 1.00 97.69 91 GLU A O 1
ATOM 761 N N . THR A 1 92 ? -4.572 -4.472 13.559 1.00 97.00 92 THR A N 1
ATOM 762 C CA . THR A 1 92 ? -3.578 -4.347 14.627 1.00 97.00 92 THR A CA 1
ATOM 763 C C . THR A 1 92 ? -4.017 -3.317 15.668 1.00 97.00 92 THR A C 1
ATOM 765 O O . THR A 1 92 ? -3.929 -3.574 16.876 1.00 97.00 92 THR A O 1
ATOM 768 N N . ILE A 1 93 ? -4.524 -2.161 15.232 1.00 96.75 93 ILE A N 1
ATOM 769 C CA . ILE A 1 93 ? -5.013 -1.107 16.129 1.00 96.75 93 ILE A CA 1
ATOM 770 C C . ILE A 1 93 ? -6.262 -1.578 16.884 1.00 96.75 93 ILE A C 1
ATOM 772 O O . ILE A 1 93 ? -6.326 -1.445 18.111 1.00 96.75 93 ILE A O 1
ATOM 776 N N . LEU A 1 94 ? -7.222 -2.202 16.196 1.00 96.50 94 LEU A N 1
ATOM 777 C CA . LEU A 1 94 ? -8.433 -2.757 16.812 1.00 96.50 94 LEU A CA 1
ATOM 778 C C . LEU A 1 94 ? -8.104 -3.819 17.866 1.00 96.50 94 LEU A C 1
ATOM 780 O O . LEU A 1 94 ? -8.672 -3.814 18.962 1.00 96.50 94 LEU A O 1
ATOM 784 N N . THR A 1 95 ? -7.131 -4.686 17.586 1.00 96.62 95 THR A N 1
ATOM 785 C CA . THR A 1 95 ? -6.656 -5.697 18.538 1.00 96.62 95 THR A CA 1
ATOM 786 C C . THR A 1 95 ? -6.064 -5.054 19.793 1.00 96.62 95 THR A C 1
ATOM 788 O O . THR A 1 95 ? -6.358 -5.491 20.910 1.00 96.62 95 THR A O 1
ATOM 791 N N . LYS A 1 96 ? -5.270 -3.985 19.646 1.00 95.62 96 LYS A N 1
ATOM 792 C CA . LYS A 1 96 ? -4.725 -3.219 20.782 1.00 95.62 96 LYS A CA 1
ATOM 793 C C . LYS A 1 96 ? -5.840 -2.569 21.608 1.00 95.62 96 LYS A C 1
ATOM 795 O O . LYS A 1 96 ? -5.820 -2.667 22.835 1.00 95.62 96 LYS A O 1
ATOM 800 N N . ILE A 1 97 ? -6.841 -1.974 20.954 1.00 94.31 97 ILE A N 1
ATOM 801 C CA . ILE A 1 97 ? -8.015 -1.391 21.623 1.00 94.31 97 ILE A CA 1
ATOM 802 C C . ILE A 1 97 ? -8.760 -2.461 22.428 1.00 94.31 97 ILE A C 1
ATOM 804 O O . ILE A 1 97 ? -9.019 -2.256 23.614 1.00 94.31 97 ILE A O 1
ATOM 808 N N . LYS A 1 98 ? -9.056 -3.616 21.817 1.00 93.62 98 LYS A N 1
ATOM 809 C CA . LYS A 1 98 ? -9.767 -4.727 22.468 1.00 93.62 98 LYS A CA 1
ATOM 810 C C . LYS A 1 98 ? -9.024 -5.240 23.702 1.00 93.62 98 LYS A C 1
ATOM 812 O O . LYS A 1 98 ? -9.650 -5.498 24.730 1.00 93.62 98 LYS A O 1
ATOM 817 N N . LYS A 1 99 ? -7.695 -5.366 23.630 1.00 92.88 99 LYS A N 1
ATOM 818 C CA . LYS A 1 99 ? -6.865 -5.785 24.772 1.00 92.88 99 LYS A CA 1
ATOM 819 C C . LYS A 1 99 ? -6.977 -4.806 25.944 1.00 92.88 99 LYS A C 1
ATOM 821 O O . LYS A 1 99 ? -7.198 -5.242 27.070 1.00 92.88 99 LYS A O 1
ATOM 826 N N . LEU A 1 100 ? -6.907 -3.499 25.689 1.00 91.12 100 LEU A N 1
ATOM 827 C CA . LEU A 1 100 ? -7.021 -2.480 26.740 1.00 91.12 100 LEU A CA 1
ATOM 828 C C . LEU A 1 100 ? -8.419 -2.427 27.367 1.00 91.12 100 LEU A C 1
ATOM 830 O O . LEU A 1 100 ? -8.545 -2.317 28.585 1.00 91.12 100 LEU A O 1
ATOM 834 N N . THR A 1 101 ? -9.475 -2.526 26.559 1.00 85.88 101 THR A N 1
ATOM 835 C CA . THR A 1 101 ? -10.854 -2.475 27.069 1.00 85.88 101 THR A CA 1
ATOM 836 C C . THR A 1 101 ? -11.242 -3.737 27.833 1.00 85.88 101 THR A C 1
ATOM 838 O O . THR A 1 101 ? -11.994 -3.647 28.801 1.00 85.88 101 THR A O 1
ATOM 841 N N . THR A 1 102 ? -10.710 -4.898 27.443 1.00 81.12 102 THR A N 1
ATOM 842 C CA . THR A 1 102 ? -10.932 -6.161 28.164 1.00 81.12 102 THR A CA 1
ATOM 843 C C . THR A 1 102 ? -10.159 -6.186 29.482 1.00 81.12 102 THR A C 1
ATOM 845 O O . THR A 1 102 ? -10.733 -6.539 30.505 1.00 81.12 102 THR A O 1
ATOM 848 N N . SER A 1 103 ? -8.898 -5.737 29.489 1.00 69.69 103 SER A N 1
ATOM 849 C CA . SER A 1 103 ? -8.076 -5.682 30.708 1.00 69.69 103 SER A CA 1
ATOM 850 C C . SER A 1 103 ? -8.694 -4.772 31.781 1.00 69.69 103 SER A C 1
ATOM 852 O O . SER A 1 103 ? -8.766 -5.147 32.946 1.00 69.69 103 SER A O 1
ATOM 854 N N . ASN A 1 104 ? -9.250 -3.622 31.380 1.00 61.22 104 ASN A N 1
ATOM 855 C CA . ASN A 1 104 ? -9.902 -2.691 32.309 1.00 61.22 104 ASN A CA 1
ATOM 856 C C . ASN A 1 104 ? -11.211 -3.220 32.914 1.00 61.22 104 ASN A C 1
ATOM 858 O O . ASN A 1 104 ? -11.590 -2.774 33.993 1.00 61.22 104 ASN A O 1
ATOM 862 N N . LYS A 1 105 ? -11.911 -4.151 32.249 1.00 59.88 105 LYS A N 1
ATOM 863 C CA . LYS A 1 105 ? -13.120 -4.788 32.803 1.00 59.88 105 LYS A CA 1
ATOM 864 C C . LYS A 1 105 ? -12.807 -5.818 33.890 1.00 59.88 105 LYS A C 1
ATOM 866 O O . LYS A 1 105 ? -13.672 -6.092 34.707 1.00 59.88 105 LYS A O 1
ATOM 871 N N . ILE A 1 106 ? -11.600 -6.385 33.894 1.00 58.47 106 ILE A N 1
ATOM 872 C CA . ILE A 1 106 ? -11.186 -7.414 34.862 1.00 58.47 106 ILE A CA 1
ATOM 873 C C . ILE A 1 106 ? -10.697 -6.772 36.170 1.00 58.47 106 ILE A C 1
ATOM 875 O O . ILE A 1 106 ? -10.843 -7.362 37.228 1.00 58.47 106 ILE A O 1
ATOM 879 N N . THR A 1 107 ? -10.158 -5.551 36.122 1.00 53.22 107 THR A N 1
ATOM 880 C CA . THR A 1 107 ? -9.702 -4.799 37.308 1.00 53.22 107 THR A CA 1
ATOM 881 C C . THR A 1 107 ? -10.785 -3.962 37.990 1.00 53.22 107 THR A C 1
ATOM 883 O O . THR A 1 107 ? -10.519 -3.367 39.030 1.00 53.22 107 THR A O 1
ATOM 886 N N . SER A 1 108 ? -11.984 -3.879 37.411 1.00 51.28 108 SER A N 1
ATOM 887 C CA . SER A 1 108 ? -13.119 -3.115 37.954 1.00 51.28 108 SER A CA 1
ATOM 888 C C . SER A 1 108 ? -14.292 -3.993 38.417 1.00 51.28 108 SER A C 1
ATOM 890 O O . SER A 1 108 ? -15.371 -3.467 38.690 1.00 51.28 108 SER A O 1
ATOM 892 N N . ALA A 1 109 ? -14.068 -5.306 38.524 1.00 45.22 109 ALA A N 1
ATOM 893 C CA . ALA A 1 109 ? -14.967 -6.296 39.119 1.00 45.22 109 ALA A CA 1
ATOM 894 C C . ALA A 1 109 ? -14.349 -6.843 40.412 1.00 45.22 109 ALA A C 1
ATOM 896 O O . ALA A 1 109 ? -15.128 -7.124 41.348 1.00 45.22 109 ALA A O 1
#

Seconda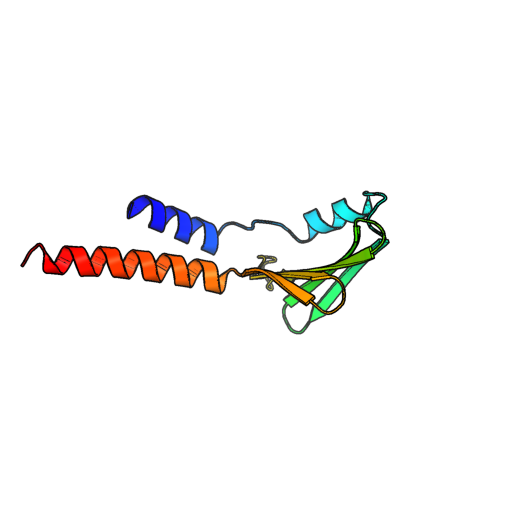ry structure (DSSP, 8-state):
-HHHHHHHHHHHHH--S--HHHHHHGGGSTTEEEEEEEEETTEEEEEEEEEETTEEEEEEEEE-TT--EEEEEEEETTEEEEEEEHHHHHHHHHHHHHHHHHHHHHTT-

Organism: Bacillus subtilis (NCBI:txid1423)

Foldseek 3Di:
DLVVLVVQLVCLVPPAPDFPVNVVVCVVPPQWDDWDWDDDPQKIKIWTWGADPNFIKIKIWIAGNVRGTQWIWIDGPPDIDTPDHSVVSNVVSVVVNVVVVVVVVVVVD

Sequence (109 aa):
MLNELRNQLWKAMHLNPVWPSDLLVSAKDPDYEQVIFKQINDHLEVELFFTENGDIVKAIYLFDDNEYLQHASIIEGDSQSTIYDRQKEIETILTKIKKLTTSNKITSA

pLDDT: mean 90.51, std 9.95, range [45.22, 97.81]

Radius of gyration: 18.19 Å; chains: 1; bounding box: 38×26×54 Å